Protein AF-A0A2N0NP55-F1 (afdb_monomer_lite)

Organism: NCBI:txid588596

Secondary structure (DSSP, 8-state):
-------------------HHHHHHHHHH-TTS-S-HHHHHHHHHHHHHH-SSS-HHHHHHHHHHHS-EE-TTT-SEES-SS--HHHHHHHHHHHTTT---S-HHHHHHHHHHHHH--SGGG------GGGEEEEEEEEE-SS-EEEEEEESS--EEEEETTTTEEEE-

Sequence (169 aa):
MLLSSPFTYGIFGVFTLENEELKGATALTDTNIYNDIHKQFEFRKQIVLADKILTNDEKTYAIRLLTKNICENCKKECLATLYCEYCVRNYLKKDFSNWTSGNDVIDNLIQKCQLETTRPNVIVEWIPHSNLENINYLTKGGFSEIYIARWIDGTYNEWDSEKKTINKI

Structure (mmCIF, N/CA/C/O backbone):
data_AF-A0A2N0NP55-F1
#
_entry.id   AF-A0A2N0NP55-F1
#
loop_
_atom_site.group_PDB
_atom_site.id
_atom_site.type_symbol
_atom_site.label_atom_id
_atom_site.label_alt_id
_atom_site.label_comp_id
_atom_site.label_asym_id
_atom_site.label_entity_id
_atom_site.label_seq_id
_atom_site.pdbx_PDB_ins_code
_atom_site.Cartn_x
_atom_site.Cartn_y
_atom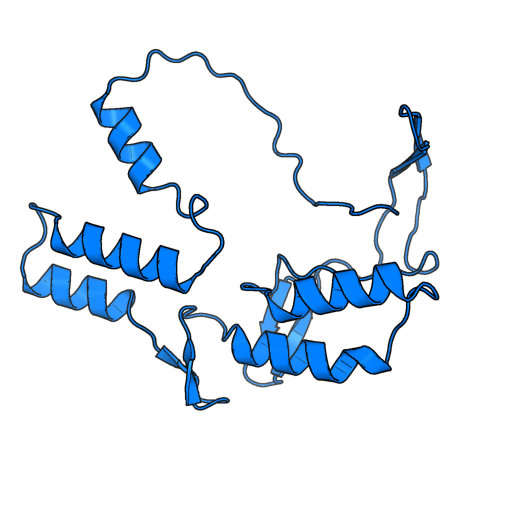_site.Cartn_z
_atom_site.occupancy
_atom_site.B_iso_or_equiv
_atom_site.auth_seq_id
_atom_site.auth_comp_id
_atom_site.auth_asym_id
_atom_site.auth_atom_id
_atom_site.pdbx_PDB_model_num
ATOM 1 N N . MET A 1 1 ? -16.443 -3.751 7.729 1.00 26.86 1 MET A N 1
ATOM 2 C CA . MET A 1 1 ? -15.058 -3.790 7.220 1.00 26.86 1 MET A CA 1
ATOM 3 C C . MET A 1 1 ? -15.004 -2.873 6.011 1.00 26.86 1 MET A C 1
ATOM 5 O O . MET A 1 1 ? -15.379 -3.278 4.920 1.00 26.86 1 MET A O 1
ATOM 9 N N . LEU A 1 2 ? -14.714 -1.593 6.244 1.00 28.44 2 LEU A N 1
ATOM 10 C CA . LEU A 1 2 ? -14.678 -0.585 5.189 1.00 28.44 2 LEU A CA 1
ATOM 11 C C . LEU A 1 2 ? -13.300 -0.646 4.527 1.00 28.44 2 LEU A C 1
ATOM 13 O O . LEU A 1 2 ? -12.317 -0.204 5.107 1.00 28.44 2 LEU A O 1
ATOM 17 N N . LEU A 1 3 ? -13.233 -1.215 3.325 1.00 25.52 3 LEU A N 1
ATOM 18 C CA . LEU A 1 3 ? -12.184 -0.875 2.370 1.00 25.52 3 LEU A CA 1
ATOM 19 C C . LEU A 1 3 ? -12.644 0.418 1.691 1.00 25.52 3 LEU A C 1
ATOM 21 O O . LEU A 1 3 ? -13.357 0.378 0.690 1.00 25.52 3 LEU A O 1
ATOM 25 N N . SER A 1 4 ? -12.317 1.573 2.271 1.00 28.44 4 SER A N 1
ATOM 26 C CA . SER A 1 4 ? -12.491 2.850 1.581 1.00 28.44 4 SER A CA 1
ATOM 27 C C . SER A 1 4 ? -11.416 2.957 0.503 1.00 28.44 4 SER A C 1
ATOM 29 O O . SER A 1 4 ? -10.300 3.413 0.737 1.00 28.44 4 SER A O 1
ATOM 31 N N . SER A 1 5 ? -11.760 2.469 -0.683 1.00 29.91 5 SER A N 1
ATOM 32 C CA . SER A 1 5 ? -11.097 2.817 -1.933 1.00 29.91 5 SER A CA 1
ATOM 33 C C . SER A 1 5 ? -11.255 4.323 -2.187 1.00 29.91 5 SER A C 1
ATOM 35 O O . SER A 1 5 ? -12.386 4.812 -2.134 1.00 29.91 5 SER A O 1
ATOM 37 N N . PRO A 1 6 ? -10.192 5.079 -2.510 1.00 36.59 6 PRO A N 1
ATOM 38 C CA . PRO A 1 6 ? -10.339 6.407 -3.078 1.00 36.59 6 PRO A CA 1
ATOM 39 C C . PRO A 1 6 ? -10.491 6.267 -4.596 1.00 36.59 6 PRO A C 1
ATOM 41 O O . PRO A 1 6 ? -9.586 6.585 -5.358 1.00 36.59 6 PRO A O 1
ATOM 44 N N . PHE A 1 7 ? -11.639 5.768 -5.050 1.00 31.12 7 PHE A N 1
ATOM 45 C CA . PHE A 1 7 ? -12.039 5.892 -6.450 1.00 31.12 7 PHE A CA 1
ATOM 46 C C . PHE A 1 7 ? -13.511 6.282 -6.532 1.00 31.12 7 PHE A C 1
ATOM 48 O O . PHE A 1 7 ? -14.404 5.453 -6.668 1.00 31.12 7 PHE A O 1
ATOM 55 N N . THR A 1 8 ? -13.754 7.587 -6.511 1.00 29.97 8 THR A N 1
ATOM 56 C CA . THR A 1 8 ? -14.892 8.179 -7.214 1.00 29.97 8 THR A CA 1
ATOM 57 C C . THR A 1 8 ? -14.341 9.164 -8.231 1.00 29.97 8 THR A C 1
ATOM 59 O O . THR A 1 8 ? -14.321 10.368 -8.000 1.00 29.97 8 THR A O 1
ATOM 62 N N . TYR A 1 9 ? -13.892 8.641 -9.371 1.00 32.47 9 TYR A N 1
ATOM 63 C CA . TYR A 1 9 ? -14.111 9.355 -10.621 1.00 32.47 9 TYR A CA 1
ATOM 64 C C . TYR A 1 9 ? -15.471 8.892 -11.128 1.00 32.47 9 TYR A C 1
ATOM 66 O O . TYR A 1 9 ? -15.681 7.708 -11.388 1.00 32.47 9 TYR A O 1
ATOM 74 N N . GLY A 1 10 ? -16.423 9.824 -11.151 1.00 26.91 10 GLY A N 1
ATOM 75 C CA . GLY A 1 10 ? -17.747 9.594 -11.700 1.00 26.91 10 GLY A CA 1
ATOM 76 C C . GLY A 1 10 ? -17.644 9.083 -13.133 1.00 26.91 10 GLY A C 1
ATOM 77 O O . GLY A 1 10 ? -16.870 9.598 -13.938 1.00 26.91 10 GLY A O 1
ATOM 78 N N . ILE A 1 11 ? -18.446 8.069 -13.440 1.00 28.27 11 ILE A N 1
ATOM 79 C CA . ILE A 1 11 ? -18.709 7.641 -14.808 1.00 28.27 11 ILE A CA 1
ATOM 80 C C . ILE A 1 11 ? -19.437 8.802 -15.497 1.00 28.27 11 ILE A C 1
ATOM 82 O O . ILE A 1 11 ? -20.646 8.967 -15.349 1.00 28.27 11 ILE A O 1
ATOM 86 N N . PHE A 1 12 ? -18.697 9.631 -16.233 1.00 24.62 12 PHE A N 1
ATOM 87 C CA . PHE A 1 12 ? -19.272 10.451 -17.292 1.00 24.62 12 PHE A CA 1
ATOM 88 C C . PHE A 1 12 ? -19.464 9.536 -18.499 1.00 24.62 12 PHE A C 1
ATOM 90 O O . PHE A 1 12 ? -18.527 9.242 -19.237 1.00 24.62 12 PHE A O 1
ATOM 97 N N . GLY A 1 13 ? -20.690 9.044 -18.674 1.00 26.19 13 GLY A N 1
ATOM 98 C CA . GLY A 1 13 ? -21.108 8.423 -19.922 1.00 26.19 13 GLY A CA 1
ATOM 99 C C . GLY A 1 13 ? -21.154 9.485 -21.014 1.00 26.19 13 GLY A C 1
ATOM 100 O O . GLY A 1 13 ? -22.156 10.179 -21.159 1.00 26.19 13 GLY A O 1
ATOM 101 N N . VAL A 1 14 ? -20.067 9.619 -21.771 1.00 27.36 14 VAL A N 1
ATOM 102 C CA . VAL A 1 14 ? -20.067 10.318 -23.055 1.00 27.36 14 VAL A CA 1
ATOM 103 C C . VAL A 1 14 ? -20.252 9.248 -24.123 1.00 27.36 14 VAL A C 1
ATOM 105 O O . VAL A 1 14 ? -19.326 8.516 -24.456 1.00 27.36 14 VAL A O 1
ATOM 108 N N . PHE A 1 15 ? -21.475 9.115 -24.638 1.00 33.00 15 PHE A N 1
ATOM 109 C CA . PHE A 1 15 ? -21.702 8.364 -25.868 1.00 33.00 15 PHE A CA 1
ATOM 110 C C . PHE A 1 15 ? -21.157 9.195 -27.030 1.00 33.00 15 PHE A C 1
ATOM 112 O O . PHE A 1 15 ? -21.858 10.030 -27.597 1.00 33.00 15 PHE A O 1
ATOM 119 N N . THR A 1 16 ? -19.894 8.978 -27.375 1.00 32.44 16 THR A N 1
ATOM 120 C CA . THR A 1 16 ? -19.328 9.404 -28.655 1.00 32.44 16 THR A CA 1
ATOM 121 C C . THR A 1 16 ? -19.110 8.174 -29.519 1.00 32.44 16 THR A C 1
ATOM 123 O O . THR A 1 16 ? -18.596 7.160 -29.059 1.00 32.44 16 THR A O 1
ATOM 126 N N . LEU A 1 17 ? -19.559 8.244 -30.771 1.00 37.72 17 LEU A N 1
ATOM 127 C CA . LEU A 1 17 ? -19.299 7.231 -31.790 1.00 37.72 17 LEU A CA 1
ATOM 128 C C . LEU A 1 17 ? -17.780 7.140 -32.004 1.00 37.72 17 LEU A C 1
ATOM 130 O O . LEU A 1 17 ? -17.201 7.950 -32.722 1.00 37.72 17 LEU A O 1
ATOM 134 N N . GLU A 1 18 ? -17.122 6.199 -31.332 1.00 38.28 18 GLU A N 1
ATOM 135 C CA . GLU A 1 18 ? -15.676 6.008 -31.444 1.00 38.28 18 GLU A CA 1
ATOM 136 C C . GLU A 1 18 ? -15.329 5.166 -32.677 1.00 38.28 18 GLU A C 1
ATOM 138 O O . GLU A 1 18 ? -15.746 4.010 -32.799 1.00 38.28 18 GLU A O 1
ATOM 143 N N . ASN A 1 19 ? -14.539 5.763 -33.574 1.00 45.34 19 ASN A N 1
ATOM 144 C CA . ASN A 1 19 ? -13.877 5.101 -34.698 1.00 45.34 19 ASN A CA 1
ATOM 145 C C . ASN A 1 19 ? -12.933 3.984 -34.186 1.00 45.34 19 ASN A C 1
ATOM 147 O O . ASN A 1 19 ? -12.319 4.133 -33.128 1.00 45.34 19 ASN A O 1
ATOM 151 N N . GLU A 1 20 ? -12.791 2.874 -34.919 1.00 49.28 20 GLU A N 1
ATOM 152 C CA . GLU A 1 20 ? -11.983 1.709 -34.501 1.00 49.28 20 GLU A CA 1
ATOM 153 C C . GLU A 1 20 ? -10.504 2.057 -34.254 1.00 49.28 20 GLU A C 1
ATOM 155 O O . GLU A 1 20 ? -9.871 1.498 -33.358 1.00 49.28 20 GLU A O 1
ATOM 160 N N . GLU A 1 21 ? -9.973 3.049 -34.970 1.00 47.28 21 GLU A N 1
ATOM 161 C CA . GLU A 1 21 ? -8.616 3.577 -34.770 1.00 47.28 21 GLU A CA 1
ATOM 162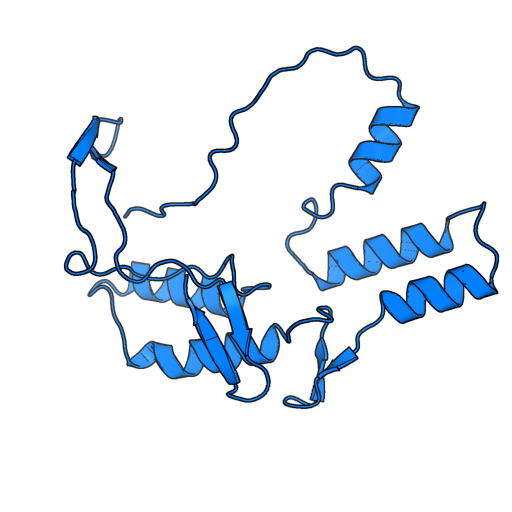 C C . GLU A 1 21 ? -8.446 4.250 -33.392 1.00 47.28 21 GLU A C 1
ATOM 164 O O . GLU A 1 21 ? -7.395 4.126 -32.759 1.00 47.28 21 GLU A O 1
ATOM 169 N N . LEU A 1 22 ? -9.499 4.900 -32.878 1.00 44.25 22 LEU A N 1
ATOM 170 C CA . LEU A 1 22 ? -9.502 5.545 -31.560 1.00 44.25 22 LEU A CA 1
ATOM 171 C C . LEU A 1 22 ? -9.620 4.514 -30.424 1.00 44.25 22 LEU A C 1
ATOM 173 O O . LEU A 1 22 ? -9.008 4.687 -29.369 1.00 44.25 22 LEU A O 1
ATOM 177 N N . LYS A 1 23 ? -10.344 3.408 -30.657 1.00 50.66 23 LYS A N 1
ATOM 178 C CA . LYS A 1 23 ? -10.417 2.259 -29.731 1.00 50.66 23 LYS A CA 1
ATOM 179 C C . LYS A 1 23 ? -9.068 1.556 -29.578 1.00 50.66 23 LYS A C 1
ATOM 181 O O . LYS A 1 23 ? -8.698 1.157 -28.477 1.00 50.66 23 LYS A O 1
ATOM 186 N N . GLY A 1 24 ? -8.304 1.445 -30.667 1.00 52.59 24 GLY A N 1
ATOM 187 C CA . GLY A 1 24 ? -6.929 0.943 -30.625 1.00 52.59 24 GLY A CA 1
ATOM 188 C C . GLY A 1 24 ? -6.013 1.853 -29.804 1.00 52.59 24 GLY A C 1
ATOM 189 O O . GLY A 1 24 ? -5.327 1.380 -28.903 1.00 52.59 24 GLY A O 1
ATOM 190 N N . ALA A 1 25 ? -6.048 3.166 -30.053 1.00 50.00 25 ALA A N 1
ATOM 191 C CA . ALA A 1 25 ? -5.233 4.149 -29.332 1.00 50.00 25 ALA A CA 1
ATOM 192 C C . ALA A 1 25 ? -5.557 4.242 -27.825 1.00 50.00 25 ALA A C 1
ATOM 194 O O . ALA A 1 25 ? -4.648 4.419 -27.018 1.00 50.00 25 ALA A O 1
ATOM 195 N N . THR A 1 26 ? -6.825 4.086 -27.434 1.00 46.47 26 THR A N 1
ATOM 196 C CA . THR A 1 26 ? -7.263 4.092 -26.023 1.00 46.47 26 THR A CA 1
ATOM 197 C C . THR A 1 26 ? -6.932 2.787 -25.292 1.00 46.47 26 THR A C 1
ATOM 199 O O . THR A 1 26 ? -6.498 2.831 -24.144 1.00 46.47 26 THR A O 1
ATOM 202 N N . ALA A 1 27 ? -7.006 1.630 -25.959 1.00 50.34 27 ALA A N 1
ATOM 203 C CA . ALA A 1 27 ? -6.501 0.367 -25.407 1.00 50.34 27 ALA A CA 1
ATOM 204 C C . ALA A 1 27 ? -4.960 0.341 -25.279 1.00 50.34 27 ALA A C 1
ATOM 206 O O . ALA A 1 27 ? -4.418 -0.328 -24.400 1.00 50.34 27 ALA A O 1
ATOM 207 N N . LEU A 1 28 ? -4.245 1.086 -26.135 1.00 51.50 28 LEU A N 1
ATOM 208 C CA . LEU A 1 28 ? -2.783 1.242 -26.106 1.00 51.50 28 LEU A CA 1
ATOM 209 C C . LEU A 1 28 ? -2.284 2.136 -24.957 1.00 51.50 28 LEU A C 1
ATOM 211 O O . LEU A 1 28 ? -1.137 1.995 -24.531 1.00 51.50 28 LEU A O 1
ATOM 215 N N . THR A 1 29 ? -3.119 3.042 -24.443 1.00 50.34 29 THR A N 1
ATOM 216 C CA . THR A 1 29 ? -2.775 3.943 -23.329 1.00 50.34 29 THR A CA 1
ATOM 217 C C . THR A 1 29 ? -3.287 3.461 -21.974 1.00 50.34 29 THR A C 1
ATOM 219 O O . THR A 1 29 ? -2.834 3.970 -20.943 1.00 50.34 29 THR A O 1
ATOM 222 N N . ASP A 1 30 ? -4.162 2.451 -21.938 1.00 52.75 30 ASP A N 1
ATOM 223 C CA . ASP A 1 30 ? -4.714 1.936 -20.688 1.00 52.75 30 ASP A CA 1
ATOM 224 C C . ASP A 1 30 ? -3.738 0.987 -19.977 1.00 52.75 30 ASP A C 1
ATOM 226 O O . ASP A 1 30 ? -3.816 -0.243 -19.989 1.00 52.75 30 ASP A O 1
ATOM 230 N N . THR A 1 31 ? -2.749 1.595 -19.331 1.00 54.28 31 THR A N 1
ATOM 231 C CA . THR A 1 31 ? -1.723 0.875 -18.572 1.00 54.28 31 THR A CA 1
ATOM 232 C C . THR A 1 31 ? -2.259 0.189 -17.311 1.00 54.28 31 THR A C 1
ATOM 234 O O . THR A 1 31 ? -1.497 -0.509 -16.646 1.00 54.28 31 THR A O 1
ATOM 237 N N . ASN A 1 32 ? -3.553 0.337 -17.002 1.00 53.66 32 ASN A N 1
ATOM 238 C CA . ASN A 1 32 ? -4.217 -0.295 -15.864 1.00 53.66 32 ASN A CA 1
ATOM 239 C C . ASN A 1 32 ? -4.788 -1.689 -16.181 1.00 53.66 32 ASN A C 1
ATOM 241 O O . ASN A 1 32 ? -5.266 -2.355 -15.268 1.00 53.66 32 ASN A O 1
ATOM 245 N N . ILE A 1 33 ? -4.708 -2.166 -17.432 1.00 58.50 33 ILE A N 1
ATOM 246 C CA . ILE A 1 33 ? -5.199 -3.508 -17.812 1.00 58.50 33 ILE A CA 1
ATOM 247 C C . ILE A 1 33 ? -4.442 -4.628 -17.071 1.00 58.50 33 ILE A C 1
ATOM 249 O O . ILE A 1 33 ? -4.999 -5.693 -16.799 1.00 58.50 33 ILE A O 1
ATOM 253 N N . TYR A 1 34 ? -3.176 -4.402 -16.704 1.00 59.66 34 TYR A N 1
ATOM 254 C CA . TYR A 1 34 ? -2.365 -5.379 -15.977 1.00 59.66 34 TYR A CA 1
ATOM 255 C C . TYR A 1 34 ? -2.074 -4.901 -14.554 1.00 59.66 34 TYR A C 1
ATOM 257 O O . TYR A 1 34 ? -1.427 -3.880 -14.373 1.00 59.66 34 TYR A O 1
ATOM 265 N N . ASN A 1 35 ? -2.448 -5.679 -13.536 1.00 60.81 35 ASN A N 1
ATOM 266 C CA . ASN A 1 35 ? -2.122 -5.374 -12.129 1.00 60.81 35 ASN A CA 1
ATOM 267 C C . ASN A 1 35 ? -0.646 -5.635 -11.770 1.00 60.81 35 ASN A C 1
ATOM 269 O O . ASN A 1 35 ? -0.176 -5.249 -10.704 1.00 60.81 35 ASN A O 1
ATOM 273 N N . ASP A 1 36 ? 0.087 -6.315 -12.652 1.00 69.56 36 ASP A N 1
ATOM 274 C CA . ASP A 1 36 ? 1.492 -6.660 -12.472 1.00 69.56 36 ASP A CA 1
ATOM 275 C C . ASP A 1 36 ? 2.360 -5.675 -13.259 1.00 69.56 36 ASP A C 1
ATOM 277 O O . ASP A 1 36 ? 2.296 -5.608 -14.489 1.00 69.56 36 ASP A O 1
ATOM 281 N N . ILE A 1 37 ? 3.181 -4.912 -12.540 1.00 69.31 37 ILE A N 1
ATOM 282 C CA . ILE A 1 37 ? 4.051 -3.890 -13.120 1.00 69.31 37 ILE A CA 1
ATOM 283 C C . ILE A 1 37 ? 5.063 -4.484 -14.121 1.00 69.31 37 ILE A C 1
ATOM 285 O O . ILE A 1 37 ? 5.350 -3.845 -15.132 1.00 69.31 37 ILE A O 1
ATOM 289 N N . HIS A 1 38 ? 5.529 -5.728 -13.925 1.00 71.12 38 HIS A N 1
ATOM 290 C CA . HIS A 1 38 ? 6.396 -6.425 -14.887 1.00 71.12 38 HIS A CA 1
ATOM 291 C C . HIS A 1 38 ? 5.633 -6.747 -16.167 1.00 71.12 38 HIS A C 1
ATOM 293 O O . HIS A 1 38 ? 6.164 -6.548 -17.257 1.00 71.12 38 HIS A O 1
ATOM 299 N N . LYS A 1 39 ? 4.365 -7.163 -16.060 1.00 74.69 39 LYS A N 1
ATOM 300 C CA . LYS A 1 39 ? 3.506 -7.374 -17.239 1.00 74.69 39 LYS A CA 1
ATOM 301 C C . LYS A 1 39 ? 3.201 -6.065 -17.966 1.00 74.69 39 LYS A C 1
ATOM 303 O O . LYS A 1 39 ? 3.265 -6.040 -19.193 1.00 74.69 39 LYS A O 1
ATOM 308 N N . GLN A 1 40 ? 2.935 -4.974 -17.238 1.00 70.81 40 GLN A N 1
ATOM 309 C CA . GLN A 1 40 ? 2.773 -3.641 -17.838 1.00 70.81 40 GLN A CA 1
ATOM 310 C C . GLN A 1 40 ? 4.032 -3.229 -18.611 1.00 70.81 40 GLN A C 1
ATOM 312 O O . GLN A 1 40 ? 3.937 -2.707 -19.720 1.00 70.81 40 GLN A O 1
ATOM 317 N N . PHE A 1 41 ? 5.211 -3.465 -18.033 1.00 74.62 41 PHE A N 1
ATOM 318 C CA . PHE A 1 41 ? 6.484 -3.141 -18.663 1.00 74.62 41 PHE A CA 1
ATOM 319 C C . PHE A 1 41 ? 6.723 -3.956 -19.938 1.00 74.62 41 PHE A C 1
ATOM 321 O O . PHE A 1 41 ? 7.009 -3.368 -20.981 1.00 74.62 41 PHE A O 1
ATOM 328 N N . GLU A 1 42 ? 6.563 -5.282 -19.885 1.00 78.44 42 GLU A N 1
ATOM 329 C CA . GLU A 1 42 ? 6.733 -6.132 -21.068 1.00 78.44 42 GLU A CA 1
ATOM 330 C C . GLU A 1 42 ? 5.766 -5.723 -22.181 1.00 78.44 42 GLU A C 1
ATOM 332 O O . GLU A 1 42 ? 6.171 -5.594 -23.335 1.00 78.44 42 GLU A O 1
ATOM 337 N N . PHE A 1 43 ? 4.518 -5.403 -21.835 1.00 79.62 43 PHE A N 1
ATOM 338 C CA . PHE A 1 43 ? 3.542 -4.899 -22.795 1.00 79.62 43 PHE A CA 1
ATOM 339 C C . PHE A 1 43 ? 3.990 -3.583 -23.455 1.00 79.62 43 PHE A C 1
ATOM 341 O O . PHE A 1 43 ? 4.009 -3.483 -24.682 1.00 79.62 43 PHE A O 1
ATOM 348 N N . ARG A 1 44 ? 4.445 -2.595 -22.669 1.00 77.81 44 ARG A N 1
ATOM 349 C CA . ARG A 1 44 ? 4.974 -1.319 -23.196 1.00 77.81 44 ARG A CA 1
ATOM 350 C C . ARG A 1 44 ? 6.195 -1.523 -24.092 1.00 77.81 44 ARG A C 1
ATOM 352 O O . ARG A 1 44 ? 6.319 -0.865 -25.121 1.00 77.81 44 ARG A O 1
ATOM 359 N N . LYS A 1 45 ? 7.084 -2.450 -23.731 1.00 82.31 45 LYS A N 1
ATOM 360 C CA . LYS A 1 45 ? 8.262 -2.792 -24.534 1.00 82.31 45 LYS A CA 1
ATOM 361 C C . LYS A 1 45 ? 7.865 -3.377 -25.892 1.00 82.31 45 LYS A C 1
ATOM 363 O O . LYS A 1 45 ? 8.434 -2.974 -26.904 1.00 82.31 45 LYS A O 1
ATOM 368 N N . GLN A 1 46 ? 6.882 -4.280 -25.928 1.00 84.50 46 GLN A N 1
ATOM 369 C CA . GLN A 1 46 ? 6.369 -4.835 -27.187 1.00 84.50 46 GLN A CA 1
ATOM 370 C C . GLN A 1 46 ? 5.753 -3.754 -28.081 1.00 84.50 46 GLN A C 1
ATOM 372 O O . GLN A 1 46 ? 5.985 -3.766 -29.288 1.00 84.50 46 GLN A O 1
ATOM 377 N N . ILE A 1 47 ? 5.044 -2.781 -27.498 1.00 84.25 47 ILE A N 1
ATOM 378 C CA . ILE A 1 47 ? 4.490 -1.642 -28.245 1.00 84.25 47 ILE A CA 1
ATOM 379 C C . ILE A 1 47 ? 5.604 -0.828 -28.911 1.00 84.25 47 ILE A C 1
ATOM 381 O O . ILE A 1 47 ? 5.555 -0.612 -30.119 1.00 84.25 47 ILE A O 1
ATOM 385 N N . VAL A 1 48 ? 6.633 -0.424 -28.157 1.00 85.75 48 VAL A N 1
ATOM 386 C CA . VAL A 1 48 ? 7.753 0.365 -28.708 1.00 85.75 48 VAL A CA 1
ATOM 387 C C . VAL A 1 48 ? 8.467 -0.385 -29.834 1.00 85.75 48 VAL A C 1
ATOM 389 O O . VAL A 1 48 ? 8.839 0.211 -30.843 1.00 85.75 48 VAL A O 1
ATOM 392 N N . LEU A 1 49 ? 8.636 -1.702 -29.698 1.00 86.69 49 LEU A N 1
ATOM 393 C CA . LEU A 1 49 ? 9.256 -2.526 -30.736 1.00 86.69 49 LEU A CA 1
ATOM 394 C C . LEU A 1 49 ? 8.401 -2.610 -32.009 1.00 86.69 49 LEU A C 1
ATOM 396 O O . LEU A 1 49 ? 8.954 -2.558 -33.112 1.00 86.69 49 LEU A O 1
ATOM 400 N N . ALA A 1 50 ? 7.079 -2.716 -31.859 1.00 87.56 50 ALA A N 1
ATOM 401 C CA . ALA A 1 50 ? 6.130 -2.849 -32.961 1.00 87.56 50 ALA A CA 1
ATOM 402 C C . ALA A 1 50 ? 5.813 -1.525 -33.681 1.00 87.56 50 ALA A C 1
ATOM 404 O O . ALA A 1 50 ? 5.270 -1.557 -34.789 1.00 87.56 50 ALA A O 1
ATOM 405 N N . ASP A 1 51 ? 6.158 -0.379 -33.087 1.00 86.62 51 ASP A N 1
ATOM 406 C CA . ASP A 1 51 ? 5.932 0.936 -33.684 1.00 86.62 51 ASP A CA 1
ATOM 407 C C . ASP A 1 51 ? 6.670 1.079 -35.029 1.00 86.62 51 ASP A C 1
ATOM 409 O O . ASP A 1 51 ? 7.841 0.723 -35.158 1.00 86.62 51 ASP A O 1
ATOM 413 N N . LYS A 1 52 ? 5.985 1.557 -36.071 1.00 89.56 52 LYS A N 1
ATOM 414 C CA . LYS A 1 52 ? 6.554 1.672 -37.428 1.00 89.56 52 LYS A CA 1
ATOM 415 C C . LYS A 1 52 ? 7.166 3.044 -37.717 1.00 89.56 52 LYS A C 1
ATOM 417 O O . LYS A 1 52 ? 7.825 3.191 -38.741 1.00 89.56 52 LYS A O 1
ATOM 422 N N . ILE A 1 53 ? 6.906 4.029 -36.860 1.00 91.44 53 ILE A N 1
ATOM 423 C CA . ILE A 1 53 ? 7.326 5.424 -37.011 1.00 91.44 53 ILE A CA 1
ATOM 424 C C . ILE A 1 53 ? 8.716 5.610 -36.401 1.00 91.44 53 ILE A C 1
ATOM 426 O O . ILE A 1 53 ? 9.563 6.261 -37.006 1.00 91.44 53 ILE A O 1
ATOM 430 N N . LEU A 1 54 ? 8.963 5.012 -35.233 1.00 86.12 54 LEU A N 1
ATOM 431 C CA . LEU A 1 54 ? 10.236 5.125 -34.529 1.00 86.12 54 LEU A CA 1
ATOM 432 C C . LEU A 1 54 ? 11.375 4.433 -35.286 1.00 86.12 54 LEU A C 1
ATOM 434 O O . LEU A 1 54 ? 11.277 3.269 -35.693 1.00 86.12 54 LEU A O 1
ATOM 438 N N . THR A 1 55 ? 12.506 5.124 -35.384 1.00 92.94 55 THR A N 1
ATOM 439 C CA . THR A 1 55 ? 13.777 4.546 -35.831 1.00 92.94 55 THR A CA 1
ATOM 440 C C . THR A 1 55 ? 14.319 3.538 -34.813 1.00 92.94 55 THR A C 1
ATOM 442 O O . THR A 1 55 ? 13.933 3.520 -33.643 1.00 92.94 55 THR A O 1
ATOM 445 N N . ASN A 1 56 ? 15.262 2.689 -35.231 1.00 89.75 56 ASN A N 1
ATOM 446 C CA . ASN A 1 56 ? 15.881 1.713 -34.325 1.00 89.75 56 ASN A CA 1
ATOM 447 C C . ASN A 1 56 ? 16.604 2.375 -33.138 1.00 89.75 56 ASN A C 1
ATOM 449 O O . ASN A 1 56 ? 16.572 1.838 -32.027 1.00 89.75 56 ASN A O 1
ATOM 453 N N . ASP A 1 57 ? 17.205 3.547 -33.346 1.00 88.62 57 ASP A N 1
ATOM 454 C CA . ASP A 1 57 ? 17.894 4.290 -32.288 1.00 88.62 57 ASP A CA 1
ATOM 455 C C . ASP A 1 57 ? 16.894 4.878 -31.282 1.00 88.62 57 ASP A C 1
ATOM 457 O O . ASP A 1 57 ? 17.078 4.743 -30.071 1.00 88.62 57 ASP A O 1
ATOM 461 N N . GLU A 1 58 ? 15.777 5.434 -31.761 1.00 89.25 58 GLU A N 1
ATOM 462 C CA . GLU A 1 58 ? 14.696 5.943 -30.908 1.00 89.25 58 GLU A CA 1
ATOM 463 C C . GLU A 1 58 ? 14.006 4.825 -30.128 1.00 89.25 58 GLU A C 1
ATOM 465 O O . GLU A 1 58 ? 13.746 4.983 -28.937 1.00 89.25 58 GLU A O 1
ATOM 470 N N . LYS A 1 59 ? 13.773 3.662 -30.750 1.00 88.56 59 LYS A N 1
ATOM 471 C CA . LYS A 1 59 ? 13.267 2.472 -30.049 1.00 88.56 59 LYS A CA 1
ATOM 472 C C . LYS A 1 59 ? 14.224 2.027 -28.957 1.00 88.56 59 LYS A C 1
ATOM 474 O O . LYS A 1 59 ? 13.791 1.733 -27.847 1.00 88.56 59 LYS A O 1
ATOM 479 N N . THR A 1 60 ? 15.523 2.002 -29.245 1.00 84.94 60 THR A N 1
ATOM 480 C CA . THR A 1 60 ? 16.551 1.635 -28.264 1.00 84.94 60 THR A CA 1
ATOM 481 C C . THR A 1 60 ? 16.566 2.619 -27.097 1.00 84.94 60 THR A C 1
ATOM 483 O O . THR A 1 60 ? 16.600 2.203 -25.940 1.00 84.94 60 THR A O 1
ATOM 486 N N . TYR A 1 61 ? 16.473 3.919 -27.378 1.00 81.62 61 TYR A N 1
ATOM 487 C CA . TYR A 1 61 ? 16.404 4.963 -26.361 1.00 81.62 61 TYR A CA 1
ATOM 488 C C . TYR A 1 61 ? 15.117 4.889 -25.525 1.00 81.62 61 TYR A C 1
ATOM 490 O O . TYR A 1 61 ? 15.176 4.924 -24.297 1.00 81.62 61 TYR A O 1
ATOM 498 N N . ALA A 1 62 ? 13.961 4.705 -26.164 1.00 81.50 62 ALA A N 1
ATOM 499 C CA . ALA A 1 62 ? 12.673 4.556 -25.495 1.00 81.50 62 ALA A CA 1
ATOM 500 C C . ALA A 1 62 ? 12.624 3.289 -24.631 1.00 81.50 62 ALA A C 1
ATOM 502 O O . ALA A 1 62 ? 12.195 3.343 -23.482 1.00 81.50 62 ALA A O 1
ATOM 503 N N . ILE A 1 63 ? 13.133 2.158 -25.128 1.00 79.19 63 ILE A N 1
ATOM 504 C CA . ILE A 1 63 ? 13.269 0.936 -24.328 1.00 79.19 63 ILE A CA 1
ATOM 505 C C . ILE A 1 63 ? 14.223 1.177 -23.166 1.00 79.19 63 ILE A C 1
ATOM 507 O O . ILE A 1 63 ? 13.902 0.744 -22.071 1.00 79.19 63 ILE A O 1
ATOM 511 N N . ARG A 1 64 ? 15.335 1.897 -23.363 1.00 74.19 64 ARG A N 1
ATOM 512 C CA . ARG A 1 64 ? 16.267 2.249 -22.284 1.00 74.19 64 ARG A CA 1
ATOM 513 C C . ARG A 1 64 ? 15.596 3.080 -21.185 1.00 74.19 64 ARG A C 1
ATOM 515 O O . ARG A 1 64 ? 15.838 2.832 -20.009 1.00 74.19 64 ARG A O 1
ATOM 522 N N . LEU A 1 65 ? 14.747 4.034 -21.568 1.00 69.50 65 LEU A N 1
ATOM 523 C CA . LEU A 1 65 ? 13.924 4.827 -20.649 1.00 69.50 65 LEU A CA 1
ATOM 524 C C . LEU A 1 65 ? 12.862 3.985 -19.930 1.00 69.50 65 LEU A C 1
ATOM 526 O O . LEU A 1 65 ? 12.523 4.272 -18.785 1.00 69.50 65 LEU A O 1
ATOM 530 N N . LEU A 1 66 ? 12.337 2.954 -20.593 1.00 69.12 66 LEU A N 1
ATOM 531 C CA . LEU A 1 66 ? 11.394 2.012 -19.999 1.00 69.12 66 LEU A CA 1
ATOM 532 C C . LEU A 1 66 ? 12.102 0.984 -19.100 1.00 69.12 66 LEU A C 1
ATOM 534 O O . LEU A 1 66 ? 11.503 0.503 -18.139 1.00 69.12 66 LEU A O 1
ATOM 538 N N . THR A 1 67 ? 13.335 0.581 -19.420 1.00 64.62 67 THR A N 1
ATOM 539 C CA . THR A 1 67 ? 14.031 -0.513 -18.738 1.00 64.62 67 THR A CA 1
ATOM 540 C C . THR A 1 67 ? 14.476 -0.110 -17.345 1.00 64.62 67 THR A C 1
ATOM 542 O O . THR A 1 67 ? 15.352 0.731 -17.180 1.00 64.62 67 THR A O 1
ATOM 545 N N . LYS A 1 68 ? 13.909 -0.828 -16.371 1.00 63.75 68 LYS A N 1
ATOM 546 C CA . LYS A 1 68 ? 14.582 -1.416 -15.205 1.00 63.75 68 LYS A CA 1
ATOM 547 C C . LYS A 1 68 ? 15.850 -0.684 -14.767 1.00 63.75 68 LYS A C 1
ATOM 549 O O . LYS A 1 68 ? 16.955 -1.019 -15.193 1.00 63.75 68 LYS A O 1
ATOM 554 N N . ASN A 1 69 ? 15.690 0.242 -13.831 1.00 69.31 69 ASN A N 1
ATOM 555 C CA . ASN A 1 69 ? 16.825 0.748 -13.078 1.00 69.31 69 ASN A CA 1
ATOM 556 C C . ASN A 1 69 ? 17.194 -0.269 -11.996 1.00 69.31 69 ASN A C 1
ATOM 558 O O . ASN A 1 69 ? 16.327 -0.852 -11.341 1.00 69.31 69 ASN A O 1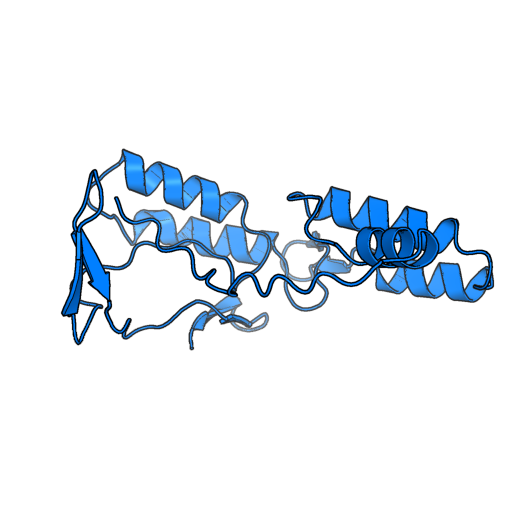
ATOM 562 N N . ILE A 1 70 ? 18.490 -0.492 -11.790 1.00 78.44 70 ILE A N 1
ATOM 563 C CA . ILE A 1 70 ? 18.946 -1.200 -10.596 1.00 78.44 70 ILE A CA 1
ATOM 564 C C . ILE A 1 70 ? 18.801 -0.217 -9.444 1.00 78.44 70 ILE A C 1
ATOM 566 O O . ILE A 1 70 ? 19.489 0.799 -9.394 1.00 78.44 70 ILE A O 1
ATOM 570 N N . CYS A 1 71 ? 17.907 -0.520 -8.509 1.00 82.31 71 CYS A N 1
ATOM 571 C CA . CYS A 1 71 ? 17.743 0.302 -7.325 1.00 82.31 71 CYS A CA 1
ATOM 572 C C . CYS A 1 71 ? 19.064 0.348 -6.550 1.00 82.31 71 CYS A C 1
ATOM 574 O O . CYS A 1 71 ? 19.568 -0.684 -6.101 1.00 82.31 71 CYS A O 1
ATOM 576 N N . GLU A 1 72 ? 19.599 1.543 -6.315 1.00 82.50 72 GLU A N 1
ATOM 577 C CA . GLU A 1 72 ? 20.867 1.697 -5.603 1.00 82.50 72 GLU A CA 1
ATOM 578 C C . GLU A 1 72 ? 20.811 1.158 -4.168 1.00 82.50 72 GLU A C 1
ATOM 580 O O . GLU A 1 72 ? 21.819 0.664 -3.660 1.00 82.50 72 GLU A O 1
ATOM 585 N N . ASN A 1 73 ? 19.632 1.188 -3.541 1.00 83.81 73 ASN A N 1
ATOM 586 C CA . ASN A 1 73 ? 19.437 0.780 -2.154 1.00 83.81 73 ASN A CA 1
ATOM 587 C C . ASN A 1 73 ? 19.288 -0.741 -1.984 1.00 83.81 73 ASN A C 1
ATOM 589 O O . ASN A 1 73 ? 19.883 -1.312 -1.076 1.00 83.81 73 ASN A O 1
ATOM 593 N N . CYS A 1 74 ? 18.500 -1.414 -2.832 1.00 87.62 74 CYS A N 1
ATOM 594 C CA . CYS A 1 74 ? 18.237 -2.856 -2.683 1.00 87.62 74 CYS A CA 1
ATOM 595 C C . CYS A 1 74 ? 18.874 -3.739 -3.762 1.00 87.62 74 CYS A C 1
ATOM 597 O O . CYS A 1 74 ? 18.741 -4.959 -3.692 1.00 87.62 74 CYS A O 1
ATOM 599 N N . LYS A 1 75 ? 19.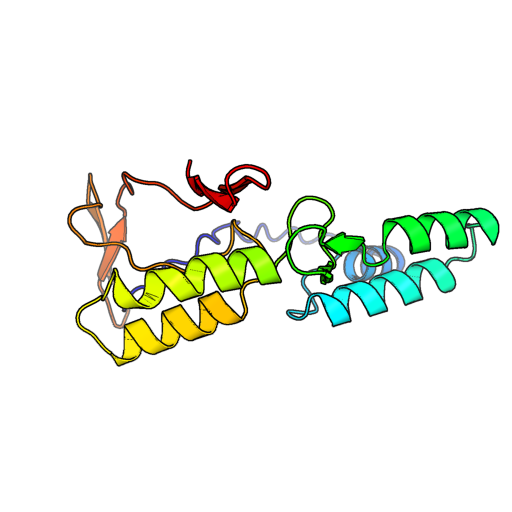546 -3.137 -4.750 1.00 87.06 75 LYS A N 1
ATOM 600 C CA . LYS A 1 75 ? 20.220 -3.805 -5.876 1.00 87.06 75 LYS A CA 1
ATOM 601 C C . LYS A 1 75 ? 19.313 -4.708 -6.722 1.00 87.06 75 LYS A C 1
ATOM 603 O O . LYS A 1 75 ? 19.806 -5.513 -7.503 1.00 87.06 75 LYS A O 1
ATOM 608 N N . LYS A 1 76 ? 17.991 -4.568 -6.584 1.00 83.56 76 LYS A N 1
ATOM 609 C CA . LYS A 1 76 ? 16.997 -5.230 -7.433 1.00 83.56 76 LYS A CA 1
ATOM 610 C C . LYS A 1 76 ? 16.641 -4.335 -8.608 1.00 83.56 76 LYS A C 1
ATOM 612 O O . LYS A 1 76 ? 16.617 -3.112 -8.473 1.00 83.56 76 LYS A O 1
ATOM 617 N N . GLU A 1 77 ? 16.323 -4.962 -9.729 1.00 77.75 77 GLU A N 1
ATOM 618 C CA . GLU A 1 77 ? 15.699 -4.292 -10.865 1.00 77.75 77 GLU A CA 1
ATOM 619 C C . GLU A 1 77 ? 14.311 -3.793 -10.452 1.00 77.75 77 GLU A C 1
ATOM 621 O O . GLU A 1 77 ? 13.451 -4.600 -10.096 1.00 77.75 77 GLU A O 1
ATOM 626 N N . CYS A 1 78 ? 14.105 -2.478 -10.481 1.00 75.44 78 CYS A N 1
ATOM 627 C CA . CYS A 1 78 ? 12.826 -1.834 -10.202 1.00 75.44 78 CYS A CA 1
ATOM 628 C C . CYS A 1 78 ? 12.320 -1.098 -11.441 1.00 75.44 78 CYS A C 1
ATOM 630 O O . CYS A 1 78 ? 13.094 -0.594 -12.257 1.00 75.44 78 CYS A O 1
ATOM 632 N N . LEU A 1 79 ? 11.000 -1.062 -11.591 1.00 66.44 79 LEU A N 1
ATOM 633 C CA . LEU A 1 79 ? 10.358 -0.525 -12.793 1.00 66.44 79 LEU A CA 1
ATOM 634 C C . LEU A 1 79 ? 10.026 0.960 -12.681 1.00 66.44 79 LEU A C 1
ATOM 636 O O . LEU A 1 79 ? 9.816 1.621 -13.695 1.00 66.44 79 LEU A O 1
ATOM 640 N N . ALA A 1 80 ? 9.976 1.491 -11.461 1.00 65.12 80 ALA A N 1
ATOM 641 C CA . ALA A 1 80 ? 9.727 2.901 -11.233 1.00 65.12 80 ALA A CA 1
ATOM 642 C C . ALA A 1 80 ? 11.044 3.697 -11.221 1.00 65.12 80 ALA A C 1
ATOM 644 O O . ALA A 1 80 ? 12.044 3.308 -10.618 1.00 65.12 80 ALA A O 1
ATOM 645 N N . THR A 1 81 ? 11.031 4.829 -11.924 1.00 63.97 81 THR A N 1
ATOM 646 C CA . THR A 1 81 ? 12.140 5.792 -11.980 1.00 63.97 81 THR A CA 1
ATOM 647 C C . THR A 1 81 ? 12.213 6.663 -10.727 1.00 63.97 81 THR A C 1
ATOM 649 O O . THR A 1 81 ? 13.300 7.084 -10.352 1.00 63.97 81 THR A O 1
ATOM 652 N N . LEU A 1 82 ? 11.072 6.906 -10.069 1.00 71.00 82 LEU A N 1
ATOM 653 C CA . LEU A 1 82 ? 10.952 7.785 -8.897 1.00 71.00 82 LEU A CA 1
ATOM 654 C C . LEU A 1 82 ? 11.087 7.047 -7.557 1.00 71.00 82 LEU A C 1
ATOM 656 O O . LEU A 1 82 ? 11.458 7.640 -6.552 1.00 71.00 82 LEU A O 1
ATOM 660 N N . TYR A 1 83 ? 10.779 5.752 -7.514 1.00 79.25 83 TYR A N 1
ATOM 661 C CA . TYR A 1 83 ? 10.842 4.952 -6.292 1.00 79.25 83 TYR A CA 1
ATOM 662 C C . TYR A 1 83 ? 11.066 3.482 -6.619 1.00 79.25 83 TYR A C 1
ATOM 664 O O . TYR A 1 83 ? 10.882 3.047 -7.747 1.00 79.25 83 TYR A O 1
ATOM 672 N N . CYS A 1 84 ? 11.442 2.696 -5.614 1.00 86.06 84 CYS A N 1
ATOM 673 C CA . CYS A 1 84 ? 11.587 1.252 -5.753 1.00 86.06 84 CYS A CA 1
ATOM 674 C C . CYS A 1 84 ? 10.484 0.548 -4.965 1.00 86.06 84 CYS A C 1
ATOM 676 O O . CYS A 1 84 ? 10.447 0.627 -3.735 1.00 86.06 84 CYS A O 1
ATOM 678 N N . GLU A 1 85 ? 9.620 -0.189 -5.662 1.00 85.44 85 GLU A N 1
ATOM 679 C CA . GLU A 1 85 ? 8.516 -0.944 -5.071 1.00 85.44 85 GLU A CA 1
ATOM 680 C C . GLU A 1 85 ? 9.007 -1.940 -4.009 1.00 85.44 85 GLU A C 1
ATOM 682 O O . GLU A 1 85 ? 8.378 -2.105 -2.967 1.00 85.44 85 GLU A O 1
ATOM 687 N N . TYR A 1 86 ? 10.189 -2.538 -4.194 1.00 89.06 86 TYR A N 1
ATOM 688 C CA . TYR A 1 86 ? 10.782 -3.425 -3.190 1.00 89.06 86 TYR A CA 1
ATOM 689 C C . TYR A 1 86 ? 11.224 -2.677 -1.933 1.00 89.06 86 TYR A C 1
ATOM 691 O O . TYR A 1 86 ? 11.080 -3.204 -0.831 1.00 89.06 86 TYR A O 1
ATOM 699 N N . CYS A 1 87 ? 11.771 -1.467 -2.074 1.00 90.31 87 CYS A N 1
ATOM 700 C CA . CYS A 1 87 ? 12.152 -0.649 -0.925 1.00 90.31 87 CYS A CA 1
ATOM 701 C C . CYS A 1 87 ? 10.923 -0.223 -0.124 1.00 90.31 87 CYS A C 1
ATOM 703 O O . CYS A 1 87 ? 10.941 -0.353 1.097 1.00 90.31 87 CYS A O 1
ATOM 705 N N . VAL A 1 88 ? 9.854 0.182 -0.812 1.00 90.88 88 VAL A N 1
ATOM 706 C CA . VAL A 1 88 ? 8.561 0.515 -0.202 1.00 90.88 88 VAL A CA 1
ATOM 707 C C . VAL A 1 88 ? 7.992 -0.692 0.550 1.00 90.88 88 VAL A C 1
ATOM 709 O O . VAL A 1 88 ? 7.710 -0.596 1.740 1.00 90.88 88 VAL A O 1
ATOM 712 N N . ARG A 1 89 ? 7.915 -1.869 -0.085 1.00 92.38 89 ARG A N 1
ATOM 713 C CA . ARG A 1 89 ? 7.436 -3.107 0.564 1.00 92.38 89 ARG A CA 1
ATOM 714 C C . ARG A 1 89 ? 8.273 -3.486 1.784 1.00 92.38 89 ARG A C 1
ATOM 716 O O . ARG A 1 89 ? 7.729 -3.881 2.809 1.00 92.38 89 ARG A O 1
ATOM 723 N N . ASN A 1 90 ? 9.597 -3.360 1.693 1.00 93.00 90 ASN A N 1
ATOM 724 C CA . ASN A 1 90 ? 10.494 -3.643 2.814 1.00 93.00 90 ASN A CA 1
ATOM 725 C C . ASN A 1 90 ? 10.327 -2.640 3.961 1.00 93.00 90 ASN A C 1
ATOM 727 O O . ASN A 1 90 ? 10.485 -3.029 5.115 1.00 93.00 90 ASN A O 1
ATOM 731 N N . TYR A 1 91 ? 10.043 -1.373 3.654 1.00 92.75 91 TYR A N 1
ATOM 732 C CA . TYR A 1 91 ? 9.705 -0.363 4.652 1.00 92.75 91 TYR A CA 1
ATOM 733 C C . TYR A 1 91 ? 8.405 -0.740 5.372 1.00 92.75 91 TYR A C 1
ATOM 735 O O . TYR A 1 91 ? 8.423 -0.896 6.587 1.00 92.75 91 TYR A O 1
ATOM 743 N N . LEU A 1 92 ? 7.331 -1.015 4.624 1.00 93.44 92 LEU A N 1
ATOM 744 C CA . LEU A 1 92 ? 6.031 -1.400 5.186 1.00 93.44 92 LEU A CA 1
ATOM 745 C C . LEU A 1 92 ? 6.125 -2.669 6.037 1.00 93.44 92 LEU A C 1
ATOM 747 O O . LEU A 1 92 ? 5.617 -2.710 7.150 1.00 93.44 92 LEU A O 1
ATOM 751 N N . LYS A 1 93 ? 6.851 -3.687 5.559 1.00 94.81 93 LYS A N 1
ATOM 752 C CA . LYS A 1 93 ? 7.021 -4.960 6.273 1.00 94.81 93 LYS A CA 1
ATOM 753 C C . LYS A 1 93 ? 7.658 -4.798 7.657 1.00 94.81 93 LYS A C 1
ATOM 755 O O . LYS A 1 93 ? 7.381 -5.602 8.542 1.00 94.81 93 LYS A O 1
ATOM 760 N N . LYS A 1 94 ? 8.514 -3.788 7.855 1.00 93.75 94 LYS A N 1
ATOM 761 C CA . LYS A 1 94 ? 9.102 -3.495 9.175 1.00 93.75 94 LYS A CA 1
ATOM 762 C C . LYS A 1 94 ? 8.078 -2.946 10.165 1.00 93.75 94 LYS A C 1
ATOM 764 O O . LYS A 1 94 ? 8.310 -3.044 11.362 1.00 93.75 94 LYS A O 1
ATOM 769 N N . ASP A 1 95 ? 6.984 -2.385 9.666 1.00 90.31 95 ASP A N 1
ATOM 770 C CA . ASP A 1 95 ? 5.953 -1.738 10.469 1.00 90.31 95 ASP A CA 1
ATOM 771 C C . ASP A 1 95 ? 4.786 -2.675 10.817 1.00 90.31 95 ASP A C 1
ATOM 773 O O . ASP A 1 95 ? 3.927 -2.326 11.617 1.00 90.31 95 ASP A O 1
ATOM 777 N N . PHE A 1 96 ? 4.769 -3.902 10.279 1.00 94.06 96 PHE A N 1
ATOM 778 C CA . PHE A 1 96 ? 3.683 -4.869 10.503 1.00 94.06 96 PHE A CA 1
ATOM 779 C C . PHE A 1 96 ? 3.481 -5.239 11.978 1.00 94.06 96 PHE A C 1
ATOM 781 O O . PHE A 1 96 ? 2.391 -5.653 12.351 1.00 94.06 96 PHE A O 1
ATOM 788 N N . SER A 1 97 ? 4.514 -5.114 12.815 1.00 91.69 97 SER A N 1
ATOM 789 C CA . SER A 1 97 ? 4.416 -5.347 14.260 1.00 91.69 97 SER A CA 1
ATOM 790 C C . SER A 1 97 ? 3.993 -4.114 15.062 1.00 91.69 97 SER A C 1
ATOM 792 O O . SER A 1 97 ? 3.750 -4.238 16.259 1.00 91.69 97 SER A O 1
ATOM 794 N N . ASN A 1 98 ? 3.957 -2.931 14.444 1.00 91.12 98 ASN A N 1
ATOM 795 C CA . ASN A 1 98 ? 3.758 -1.658 15.141 1.00 91.12 98 ASN A CA 1
ATOM 796 C C . ASN A 1 98 ? 2.297 -1.195 15.136 1.00 91.12 98 ASN A C 1
ATOM 798 O O . ASN A 1 98 ? 1.947 -0.277 15.876 1.00 91.12 98 ASN A O 1
ATOM 802 N N . TRP A 1 99 ? 1.438 -1.827 14.337 1.00 92.00 99 TRP A N 1
ATOM 803 C CA . TRP A 1 99 ? 0.012 -1.534 14.287 1.00 92.00 99 TRP A CA 1
ATOM 804 C C . TRP A 1 99 ? -0.810 -2.824 14.186 1.00 92.00 99 TRP A C 1
ATOM 806 O O . TRP A 1 99 ? -0.343 -3.848 13.695 1.00 92.00 99 TRP A O 1
ATOM 816 N N . THR A 1 100 ? -2.053 -2.766 14.658 1.00 91.94 100 THR A N 1
ATOM 817 C CA . THR A 1 100 ? -3.067 -3.815 14.487 1.00 91.94 100 THR A CA 1
ATOM 818 C C . THR A 1 100 ? -4.447 -3.167 14.482 1.00 91.94 100 THR A C 1
ATOM 820 O O . THR A 1 100 ? -4.675 -2.167 15.168 1.00 91.94 100 THR A O 1
ATOM 823 N N . SER A 1 101 ? -5.381 -3.731 13.717 1.00 91.38 101 SER A N 1
ATOM 824 C CA . SER A 1 101 ? -6.800 -3.367 13.799 1.00 91.38 101 SER A CA 1
ATOM 825 C C . SER A 1 101 ? -7.530 -4.032 14.972 1.00 91.38 101 SER A C 1
ATOM 827 O O . SER A 1 101 ? -8.700 -3.736 15.215 1.00 91.38 101 SER A O 1
ATOM 829 N N . GLY A 1 102 ? -6.869 -4.953 15.684 1.00 93.12 102 GLY A N 1
ATOM 830 C CA . GLY A 1 102 ? -7.500 -5.869 16.634 1.00 93.12 102 GLY A CA 1
ATOM 831 C C . GLY A 1 102 ? -8.268 -7.012 15.956 1.00 93.12 102 GLY A C 1
ATOM 832 O O . GLY A 1 102 ? -8.974 -7.759 16.633 1.00 93.12 102 GLY A O 1
ATOM 833 N N . ASN A 1 103 ? -8.164 -7.148 14.628 1.00 93.75 103 ASN A N 1
ATOM 834 C CA . ASN A 1 103 ? -8.781 -8.214 13.850 1.00 93.75 103 ASN A CA 1
ATOM 835 C C . ASN A 1 103 ? -7.757 -8.855 12.905 1.00 93.75 103 ASN A C 1
ATOM 837 O O . ASN A 1 103 ? -7.429 -8.307 11.852 1.00 93.75 103 ASN A O 1
ATOM 841 N N . ASP A 1 104 ? -7.333 -10.072 13.240 1.00 95.44 104 ASP A N 1
ATOM 842 C CA . ASP A 1 104 ? -6.306 -10.801 12.491 1.00 95.44 104 ASP A CA 1
ATOM 843 C C . ASP A 1 104 ? -6.667 -11.019 11.015 1.00 95.44 104 ASP A C 1
ATOM 845 O O . ASP A 1 104 ? -5.787 -11.061 10.157 1.00 95.44 104 ASP A O 1
ATOM 849 N N . VAL A 1 105 ? -7.953 -11.164 10.673 1.00 95.44 105 VAL A N 1
ATOM 850 C CA . VAL A 1 105 ? -8.383 -11.354 9.277 1.00 95.44 105 VAL A CA 1
ATOM 851 C C . VAL A 1 105 ? -8.163 -10.074 8.469 1.00 95.44 105 VAL A C 1
ATOM 853 O O . VAL A 1 105 ? -7.680 -10.139 7.336 1.00 95.44 105 VAL A O 1
ATOM 856 N N . ILE A 1 106 ? -8.484 -8.917 9.053 1.00 91.50 106 ILE A N 1
ATOM 857 C CA . ILE A 1 106 ? -8.263 -7.602 8.438 1.00 91.50 106 ILE A CA 1
ATOM 858 C C . ILE A 1 106 ? -6.764 -7.319 8.333 1.00 91.50 106 ILE A C 1
ATOM 860 O O . ILE A 1 106 ? -6.293 -6.953 7.255 1.00 91.50 106 ILE A O 1
ATOM 864 N N . ASP A 1 107 ? -6.014 -7.550 9.408 1.00 94.12 107 ASP A N 1
ATOM 865 C CA . ASP A 1 107 ? -4.570 -7.305 9.450 1.00 94.12 107 ASP A CA 1
ATOM 866 C C . ASP A 1 107 ? -3.842 -8.138 8.390 1.00 94.12 107 ASP A C 1
ATOM 868 O O . ASP A 1 107 ? -3.068 -7.604 7.593 1.00 94.12 107 ASP A O 1
ATOM 872 N N . ASN A 1 108 ? -4.169 -9.431 8.291 1.00 95.81 108 ASN A N 1
ATOM 873 C CA . ASN A 1 108 ? -3.609 -10.318 7.273 1.00 95.81 108 ASN A CA 1
ATOM 874 C C . ASN A 1 108 ? -3.942 -9.863 5.845 1.00 95.81 108 ASN A C 1
ATOM 876 O O . ASN A 1 108 ? -3.106 -9.996 4.947 1.00 95.81 108 ASN A O 1
ATOM 880 N N . LEU A 1 109 ? -5.153 -9.346 5.604 1.00 95.31 109 LEU A N 1
ATOM 881 C CA . LEU A 1 109 ? -5.529 -8.825 4.290 1.00 95.31 109 LEU A CA 1
ATOM 882 C C . LEU A 1 109 ? -4.710 -7.580 3.935 1.00 95.31 109 LEU A C 1
ATOM 884 O O . LEU A 1 109 ? -4.143 -7.517 2.845 1.00 95.31 109 LEU A O 1
ATOM 888 N N . ILE A 1 110 ? -4.619 -6.614 4.850 1.00 94.69 110 ILE A N 1
ATOM 889 C CA . ILE A 1 110 ? -3.873 -5.370 4.628 1.00 94.69 110 ILE A CA 1
ATOM 890 C C . ILE A 1 110 ? -2.392 -5.676 4.382 1.00 94.69 110 ILE A C 1
ATOM 892 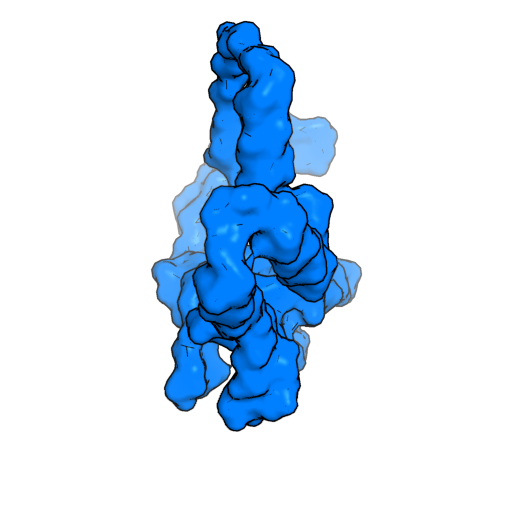O O . ILE A 1 110 ? -1.829 -5.186 3.405 1.00 94.69 110 ILE A O 1
ATOM 896 N N . GLN A 1 111 ? -1.774 -6.541 5.192 1.00 95.44 111 GLN A N 1
ATOM 897 C CA . GLN A 1 111 ? -0.373 -6.935 5.011 1.00 95.44 111 GLN A CA 1
ATOM 898 C C . GLN A 1 111 ? -0.126 -7.587 3.643 1.00 95.44 111 GLN A C 1
ATOM 900 O O . GLN A 1 111 ? 0.866 -7.269 2.985 1.00 95.44 111 GLN A O 1
ATOM 905 N N . LYS A 1 112 ? -1.035 -8.452 3.163 1.00 95.50 112 LYS A N 1
ATOM 906 C CA . LYS A 1 112 ? -0.947 -9.023 1.805 1.00 95.50 112 LYS A CA 1
ATOM 907 C C . LYS A 1 112 ? -0.987 -7.935 0.732 1.00 95.50 112 LYS A C 1
ATOM 909 O O . LYS A 1 112 ? -0.105 -7.907 -0.122 1.00 95.50 112 LYS A O 1
ATOM 914 N N . CYS A 1 113 ? -1.936 -7.002 0.819 1.00 92.38 113 CYS A N 1
ATOM 915 C CA . CYS A 1 113 ? -2.015 -5.870 -0.108 1.00 92.38 113 CYS A CA 1
ATOM 916 C C . CYS A 1 113 ? -0.732 -5.019 -0.085 1.00 92.38 113 CYS A C 1
ATOM 918 O O . CYS A 1 113 ? -0.209 -4.641 -1.132 1.00 92.38 113 CYS A O 1
ATOM 920 N N . GLN A 1 114 ? -0.176 -4.752 1.100 1.00 93.19 114 GLN A N 1
ATOM 921 C CA . GLN A 1 114 ? 1.060 -3.982 1.262 1.00 93.19 114 GLN A CA 1
ATOM 922 C C . GLN A 1 114 ? 2.293 -4.695 0.682 1.00 93.19 114 GLN A C 1
ATOM 924 O O . GLN A 1 114 ? 3.186 -4.031 0.156 1.00 93.19 114 GLN A O 1
ATOM 929 N N . LEU A 1 115 ? 2.348 -6.031 0.714 1.00 92.62 115 LEU A N 1
ATOM 930 C CA . LEU A 1 115 ? 3.424 -6.814 0.085 1.00 92.62 115 LEU A CA 1
ATOM 931 C C . LEU A 1 115 ? 3.350 -6.821 -1.448 1.00 92.62 115 LEU A C 1
ATOM 933 O O . LEU A 1 115 ? 4.372 -7.021 -2.110 1.00 92.62 115 LEU A O 1
ATOM 937 N N . GLU A 1 116 ? 2.168 -6.578 -2.006 1.00 89.06 116 GLU A N 1
ATOM 938 C CA . GLU A 1 116 ? 1.933 -6.510 -3.448 1.00 89.06 116 GLU A CA 1
ATOM 939 C C . GLU A 1 116 ? 1.954 -5.075 -3.989 1.00 89.06 116 GLU A C 1
ATOM 941 O O . GLU A 1 116 ? 2.026 -4.885 -5.204 1.00 89.06 116 GLU A O 1
ATOM 946 N N . THR A 1 117 ? 1.987 -4.060 -3.115 1.00 85.75 117 THR A N 1
ATOM 947 C CA . THR A 1 117 ? 1.911 -2.655 -3.533 1.00 85.75 117 THR A CA 1
ATOM 948 C C . THR A 1 117 ? 2.972 -2.301 -4.568 1.00 85.75 117 THR A C 1
ATOM 950 O O . THR A 1 117 ? 4.142 -2.692 -4.471 1.00 85.75 117 THR A O 1
ATOM 953 N N . THR A 1 118 ? 2.561 -1.562 -5.588 1.00 80.38 118 THR A N 1
ATOM 954 C CA . THR A 1 118 ? 3.437 -1.137 -6.679 1.00 80.38 118 THR A CA 1
ATOM 955 C C . THR A 1 118 ? 3.807 0.329 -6.584 1.00 80.38 118 THR A C 1
ATOM 957 O O . THR A 1 118 ? 4.770 0.717 -7.231 1.00 80.38 118 THR A O 1
ATOM 960 N N . ARG A 1 119 ? 3.055 1.150 -5.834 1.00 80.31 119 ARG A N 1
ATOM 961 C CA . ARG A 1 119 ? 3.254 2.607 -5.747 1.00 80.31 119 ARG A CA 1
ATOM 962 C C . ARG A 1 119 ? 2.933 3.126 -4.339 1.00 80.31 119 ARG A C 1
ATOM 964 O O . ARG A 1 119 ? 2.029 2.579 -3.711 1.00 80.31 119 ARG A O 1
ATOM 971 N N . PRO A 1 120 ? 3.605 4.184 -3.848 1.00 83.00 120 PRO A N 1
ATOM 972 C CA . PRO A 1 120 ? 3.314 4.750 -2.530 1.00 83.00 120 PRO A CA 1
ATOM 973 C C . PRO A 1 120 ? 1.863 5.221 -2.354 1.00 83.00 120 PRO A C 1
ATOM 975 O O . PRO A 1 120 ? 1.234 4.920 -1.348 1.00 83.00 120 PRO A O 1
ATOM 978 N N . ASN A 1 121 ? 1.291 5.879 -3.360 1.00 82.06 121 ASN A N 1
ATOM 979 C CA . ASN A 1 121 ? -0.043 6.484 -3.287 1.00 82.06 121 ASN A CA 1
ATOM 980 C C . ASN A 1 121 ? -1.225 5.494 -3.351 1.00 82.06 121 ASN A C 1
ATOM 982 O O . ASN A 1 121 ? -2.375 5.918 -3.303 1.00 82.06 121 ASN A O 1
ATOM 986 N N . VAL A 1 122 ? -0.964 4.190 -3.498 1.00 84.44 122 VAL A N 1
ATOM 987 C CA . VAL A 1 122 ? -1.997 3.132 -3.512 1.00 84.44 122 VAL A CA 1
ATOM 988 C C . VAL A 1 122 ? -1.838 2.146 -2.354 1.00 84.44 122 VAL A C 1
ATOM 990 O O . VAL A 1 122 ? -2.452 1.080 -2.348 1.00 84.44 122 VAL A O 1
ATOM 993 N N . ILE A 1 123 ? -0.983 2.470 -1.382 1.00 89.38 123 ILE A N 1
ATOM 994 C CA . ILE A 1 123 ? -0.779 1.634 -0.202 1.00 89.38 123 ILE A CA 1
ATOM 995 C C . ILE A 1 123 ? -2.070 1.605 0.616 1.00 89.38 123 ILE A C 1
ATOM 997 O O . ILE A 1 123 ? -2.574 2.636 1.053 1.00 89.38 123 ILE A O 1
ATOM 1001 N N . VAL A 1 124 ? -2.580 0.396 0.840 1.00 91.25 124 VAL A N 1
ATOM 1002 C CA . VAL A 1 124 ? -3.688 0.149 1.763 1.00 91.25 124 VAL A CA 1
ATOM 1003 C C . VAL A 1 124 ? -3.154 0.224 3.190 1.00 91.25 124 VAL A C 1
ATOM 1005 O O . VAL A 1 124 ? -2.131 -0.389 3.494 1.00 91.25 124 VAL A O 1
ATOM 1008 N N . GLU A 1 125 ? -3.850 0.937 4.070 1.00 90.50 125 GLU A N 1
ATOM 1009 C CA . GLU A 1 125 ? -3.505 1.027 5.489 1.00 90.50 125 GLU A CA 1
ATOM 1010 C C . GLU A 1 125 ? -4.742 0.990 6.388 1.00 90.50 125 GLU A C 1
ATOM 1012 O O . GLU A 1 125 ? -5.866 1.254 5.954 1.00 90.50 125 GLU A O 1
ATOM 1017 N N . TRP A 1 126 ? -4.521 0.615 7.647 1.00 91.62 126 TRP A N 1
ATOM 1018 C CA . TRP A 1 126 ? -5.533 0.678 8.691 1.00 91.62 126 TRP A CA 1
ATOM 1019 C C . TRP A 1 126 ? -5.588 2.086 9.284 1.00 91.62 126 TRP A C 1
ATOM 1021 O O . TRP A 1 126 ? -4.554 2.637 9.654 1.00 91.62 126 TRP A O 1
ATOM 1031 N N . ILE A 1 127 ? -6.794 2.641 9.429 1.00 91.12 127 ILE A N 1
ATOM 1032 C CA . ILE A 1 127 ? -7.003 3.975 10.002 1.00 91.12 127 ILE A CA 1
ATOM 1033 C C . ILE A 1 127 ? -7.725 3.825 11.346 1.00 91.12 127 ILE A C 1
ATOM 1035 O O . ILE A 1 127 ? -8.903 3.450 11.366 1.00 91.12 127 ILE A O 1
ATOM 1039 N N . PRO A 1 128 ? -7.058 4.114 12.478 1.00 90.00 128 PRO A N 1
ATOM 1040 C CA . PRO A 1 128 ? -7.710 4.142 13.778 1.00 90.00 128 PRO A CA 1
ATOM 1041 C C . PRO A 1 128 ? -8.846 5.166 13.804 1.00 90.00 128 PRO A C 1
ATOM 1043 O O . PRO A 1 128 ? -8.715 6.266 13.272 1.00 90.00 128 PRO A O 1
ATOM 1046 N N . HIS A 1 129 ? -9.944 4.848 14.493 1.00 87.25 129 HIS A N 1
ATOM 1047 C CA . HIS A 1 129 ? -11.077 5.772 14.622 1.00 87.25 129 HIS A CA 1
ATOM 1048 C C . HIS A 1 129 ? -10.673 7.115 15.259 1.00 87.25 129 HIS A C 1
ATOM 1050 O O . HIS A 1 129 ? -11.249 8.148 14.939 1.00 87.25 129 HIS A O 1
ATOM 1056 N N . SER A 1 130 ? -9.666 7.123 16.139 1.00 91.19 130 SER A N 1
ATOM 1057 C CA . SER A 1 130 ? -9.105 8.344 16.738 1.00 91.19 130 SER A CA 1
ATOM 1058 C C . SER A 1 130 ? -8.488 9.308 15.722 1.00 91.19 130 SER A C 1
ATOM 1060 O O . SER A 1 130 ? -8.321 10.480 16.036 1.00 91.19 130 SER A O 1
ATOM 1062 N N . ASN A 1 131 ? -8.158 8.828 14.521 1.00 91.06 131 ASN A N 1
ATOM 1063 C CA . ASN A 1 131 ? -7.502 9.604 13.469 1.00 91.06 131 ASN A CA 1
ATOM 1064 C C . ASN A 1 131 ? -8.515 10.098 12.418 1.00 91.06 131 ASN A C 1
ATOM 1066 O O . ASN A 1 131 ? -8.131 10.579 11.346 1.00 91.06 131 ASN A O 1
ATOM 1070 N N . LEU A 1 132 ? -9.810 9.970 12.726 1.00 93.00 132 LEU A N 1
ATOM 1071 C CA . LEU A 1 132 ? -10.930 10.447 11.928 1.00 93.00 132 LEU A CA 1
ATOM 1072 C C . LEU A 1 132 ? -11.641 11.596 12.652 1.00 93.00 132 LEU A C 1
ATOM 1074 O O . LEU A 1 132 ? -12.024 11.484 13.814 1.00 93.00 132 LEU A O 1
ATOM 1078 N N . GLU A 1 133 ? -11.876 12.687 11.931 1.00 94.44 133 GLU A N 1
ATOM 1079 C CA . GLU A 1 133 ? -12.617 13.859 12.394 1.00 94.44 133 GLU A CA 1
ATOM 1080 C C . GLU A 1 133 ? -13.849 14.130 11.535 1.00 94.44 133 GLU A C 1
ATOM 1082 O O . GLU A 1 133 ? -13.947 13.665 10.400 1.00 94.44 133 GLU A O 1
ATOM 1087 N N . ASN A 1 134 ? -14.776 14.945 12.051 1.00 94.69 134 ASN A N 1
ATOM 1088 C CA . ASN A 1 134 ? -15.978 15.371 11.326 1.00 94.69 134 ASN A CA 1
ATOM 1089 C C . ASN A 1 134 ? -16.749 14.179 10.729 1.00 94.69 134 ASN A C 1
ATOM 1091 O O . ASN A 1 134 ? -17.160 14.212 9.568 1.00 94.69 134 ASN A O 1
ATOM 1095 N N . ILE A 1 135 ? -16.890 13.111 11.521 1.00 94.56 135 ILE A N 1
ATOM 1096 C CA . ILE A 1 135 ? -17.550 11.870 11.116 1.00 94.56 135 ILE A CA 1
ATOM 1097 C C . ILE A 1 135 ? -19.050 12.139 10.999 1.00 94.56 135 ILE A C 1
ATOM 1099 O O . ILE A 1 135 ? -19.745 12.299 12.000 1.00 94.56 135 ILE A O 1
ATOM 1103 N N . ASN A 1 136 ? -19.543 12.176 9.767 1.00 93.75 136 ASN A N 1
ATOM 1104 C CA . ASN A 1 136 ? -20.934 12.459 9.450 1.00 93.75 136 ASN A CA 1
ATOM 1105 C C . ASN A 1 136 ? -21.559 11.267 8.733 1.00 93.75 136 ASN A C 1
ATOM 1107 O O . ASN A 1 136 ? -20.968 10.688 7.820 1.00 93.75 136 ASN A O 1
ATOM 1111 N N . TYR A 1 137 ? -22.774 10.910 9.135 1.00 95.62 137 TYR A N 1
ATOM 1112 C CA . TYR A 1 137 ? -23.558 9.903 8.431 1.00 95.62 137 TYR A CA 1
ATOM 1113 C C . TYR A 1 137 ? -23.876 10.377 7.008 1.00 95.62 137 TYR A C 1
ATOM 1115 O O . TYR A 1 137 ? -24.306 11.514 6.810 1.00 95.62 137 TYR A O 1
ATOM 1123 N N . LEU A 1 138 ? -23.683 9.493 6.028 1.00 94.00 138 LEU A N 1
ATOM 1124 C CA . LEU A 1 138 ? -24.014 9.742 4.628 1.00 94.00 138 LEU A CA 1
ATOM 1125 C C . LEU A 1 138 ? -25.296 9.013 4.227 1.00 94.00 138 LEU A C 1
ATOM 1127 O O . LEU A 1 138 ? -26.244 9.634 3.756 1.00 94.00 138 LEU A O 1
ATOM 1131 N N . THR A 1 139 ? -25.314 7.686 4.361 1.00 95.88 139 THR A N 1
ATOM 1132 C CA . THR A 1 139 ? -26.451 6.853 3.945 1.00 95.88 139 THR A CA 1
ATOM 1133 C C . THR A 1 139 ? -26.343 5.437 4.514 1.00 95.88 139 THR A C 1
ATOM 1135 O O . THR A 1 139 ? -25.332 5.070 5.110 1.00 95.88 139 THR A O 1
ATOM 1138 N N . LYS A 1 140 ? -27.367 4.613 4.298 1.00 94.94 140 LYS A N 1
ATOM 1139 C CA . LYS A 1 140 ? -27.398 3.197 4.664 1.00 94.94 140 LYS A CA 1
ATOM 1140 C C . LYS A 1 140 ? -27.541 2.346 3.407 1.00 94.94 140 LYS A C 1
ATOM 1142 O O . LYS A 1 140 ? -28.475 2.524 2.632 1.00 94.94 140 LYS A O 1
ATOM 1147 N N . GLY A 1 141 ? -26.599 1.429 3.212 1.00 88.56 141 GLY A N 1
ATOM 1148 C CA . GLY A 1 141 ? -26.656 0.393 2.185 1.00 88.56 141 GLY A CA 1
ATOM 1149 C C . GLY A 1 141 ? -27.306 -0.893 2.702 1.00 88.56 141 GLY A C 1
ATOM 1150 O O . GLY A 1 141 ? -27.779 -0.964 3.834 1.00 88.56 141 GLY A O 1
ATOM 1151 N N . GLY A 1 142 ? -27.288 -1.946 1.879 1.00 91.88 142 GLY A N 1
ATOM 1152 C CA . GLY A 1 142 ? -27.907 -3.233 2.229 1.00 91.88 142 GLY A CA 1
ATOM 1153 C C . GLY A 1 142 ? -27.289 -3.922 3.453 1.00 91.88 142 GLY A C 1
ATOM 1154 O O . GLY A 1 142 ? -28.002 -4.580 4.203 1.00 91.88 142 GLY A O 1
ATOM 1155 N N . PHE A 1 143 ? -25.984 -3.740 3.684 1.00 91.88 143 PHE A N 1
ATOM 1156 C CA . PHE A 1 143 ? -25.239 -4.450 4.734 1.00 91.88 143 PHE A CA 1
ATOM 1157 C C . PHE A 1 143 ? -24.505 -3.534 5.721 1.00 91.88 143 PHE A C 1
ATOM 1159 O O . PHE A 1 143 ? -23.859 -4.027 6.644 1.00 91.88 143 PHE A O 1
ATOM 1166 N N . SER A 1 144 ? -24.557 -2.214 5.535 1.00 92.06 144 SER A N 1
ATOM 1167 C CA . SER A 1 144 ? -23.787 -1.279 6.356 1.00 92.06 144 SER A CA 1
ATOM 1168 C C . SER A 1 144 ? -24.316 0.146 6.279 1.00 92.06 144 SER A C 1
ATOM 1170 O O . SER A 1 144 ? -24.952 0.547 5.305 1.00 92.06 144 SER A O 1
ATOM 1172 N N . GLU A 1 145 ? -23.978 0.931 7.290 1.00 95.19 145 GLU A N 1
ATOM 1173 C CA . GLU A 1 145 ? -24.072 2.387 7.263 1.00 95.19 145 GLU A CA 1
ATOM 1174 C C . GLU A 1 145 ? -22.777 2.966 6.683 1.00 95.19 145 GLU A C 1
ATOM 1176 O O . GLU A 1 145 ? -21.693 2.401 6.844 1.00 95.19 145 GLU A O 1
ATOM 1181 N N . ILE A 1 146 ? -22.908 4.063 5.948 1.00 93.19 146 ILE A N 1
ATOM 1182 C CA . ILE A 1 146 ? -21.825 4.751 5.254 1.00 93.19 146 ILE A CA 1
ATOM 1183 C C . ILE A 1 146 ? -21.658 6.114 5.910 1.00 93.19 146 ILE A C 1
ATOM 1185 O O . ILE A 1 146 ? -22.625 6.863 6.056 1.00 93.19 146 ILE A O 1
ATOM 1189 N N . TYR A 1 147 ? -20.419 6.430 6.271 1.00 93.94 147 TYR A N 1
ATOM 1190 C CA . TYR A 1 147 ? -20.025 7.687 6.890 1.00 93.94 147 TYR A CA 1
ATOM 1191 C C . TYR A 1 147 ? -18.956 8.364 6.035 1.00 93.94 147 TYR A C 1
ATOM 1193 O O . TYR A 1 147 ? -18.156 7.690 5.386 1.00 93.94 147 TYR A O 1
ATOM 1201 N N . ILE A 1 148 ? -18.932 9.692 6.059 1.00 94.62 148 ILE A N 1
ATOM 1202 C CA . ILE A 1 148 ? -17.828 10.502 5.541 1.00 94.62 148 ILE A CA 1
ATOM 1203 C C . ILE A 1 148 ? -17.068 11.048 6.744 1.00 94.62 148 ILE A C 1
ATOM 1205 O O . ILE A 1 148 ? -17.679 11.489 7.715 1.00 94.62 148 ILE A O 1
ATOM 1209 N N . ALA A 1 149 ? -15.743 11.027 6.676 1.00 93.69 149 ALA A N 1
ATOM 1210 C CA . ALA A 1 149 ? -14.874 11.570 7.708 1.00 93.69 149 ALA A CA 1
ATOM 1211 C C . ALA A 1 149 ? -13.654 12.246 7.077 1.00 93.69 149 ALA A C 1
ATOM 1213 O O . ALA A 1 149 ? -13.242 11.906 5.966 1.00 93.69 149 ALA A O 1
ATOM 1214 N N . ARG A 1 150 ? -13.060 13.189 7.807 1.00 92.88 150 ARG A N 1
ATOM 1215 C CA . ARG A 1 150 ? -11.752 13.763 7.506 1.00 92.88 150 ARG A CA 1
ATOM 1216 C C . ARG A 1 150 ? -10.682 12.890 8.148 1.00 92.88 150 ARG A C 1
ATOM 1218 O O . ARG A 1 150 ? -10.692 12.705 9.360 1.00 92.88 150 ARG A O 1
ATOM 1225 N N . TRP A 1 151 ? -9.749 12.390 7.353 1.00 92.56 151 TRP A N 1
ATOM 1226 C CA . TRP A 1 151 ? -8.567 11.712 7.872 1.00 92.56 151 TRP A CA 1
ATOM 1227 C C . TRP A 1 151 ? -7.492 12.742 8.217 1.00 92.56 151 TRP A C 1
ATOM 1229 O O . TRP A 1 151 ? -7.140 13.568 7.378 1.00 92.56 151 TRP A O 1
ATOM 1239 N N . ILE A 1 152 ? -7.021 12.723 9.463 1.00 90.94 152 ILE A N 1
ATOM 1240 C CA . ILE A 1 152 ? -6.096 13.732 9.994 1.00 90.94 152 ILE A CA 1
ATOM 1241 C C . ILE A 1 152 ? -4.680 13.563 9.431 1.00 90.94 152 ILE A C 1
ATOM 1243 O O . ILE A 1 152 ? -4.063 14.560 9.075 1.00 90.94 152 ILE A O 1
ATOM 1247 N N . ASP A 1 153 ? -4.191 12.323 9.331 1.00 86.94 153 ASP A N 1
ATOM 1248 C CA . ASP A 1 153 ? -2.803 12.042 8.922 1.00 86.94 153 ASP A CA 1
ATOM 1249 C C . ASP A 1 153 ? -2.604 12.002 7.406 1.00 86.94 153 ASP A C 1
ATOM 1251 O O . ASP A 1 153 ? -1.467 11.938 6.943 1.00 86.94 153 ASP A O 1
ATOM 1255 N N . GLY A 1 154 ? -3.706 11.951 6.655 1.00 85.69 154 GLY A N 1
ATOM 1256 C CA . GLY A 1 154 ? -3.701 11.833 5.205 1.00 85.69 154 GLY A CA 1
ATOM 1257 C C . GLY A 1 154 ? -3.133 10.518 4.666 1.00 85.69 154 GLY A C 1
ATOM 1258 O O . GLY A 1 154 ? -2.771 9.588 5.392 1.00 85.69 154 GLY A O 1
ATOM 1259 N N . THR A 1 155 ? -3.089 10.439 3.338 1.00 82.81 155 THR A N 1
ATOM 1260 C CA . THR A 1 155 ? -2.618 9.263 2.597 1.00 82.81 155 THR A CA 1
ATOM 1261 C C . THR A 1 155 ? -1.121 9.340 2.337 1.00 82.81 155 THR A C 1
ATOM 1263 O O . THR A 1 155 ? -0.568 10.426 2.158 1.00 82.81 155 THR A O 1
ATOM 1266 N N . TYR A 1 156 ? -0.479 8.184 2.175 1.00 84.31 156 TYR A N 1
ATOM 1267 C CA . TYR A 1 156 ? 0.846 8.111 1.561 1.00 84.31 156 TYR A CA 1
ATOM 1268 C C . TYR A 1 156 ? 0.885 8.796 0.189 1.00 84.31 156 TYR A C 1
ATOM 1270 O O . TYR A 1 156 ? -0.037 8.662 -0.615 1.00 84.31 156 TYR A O 1
ATOM 1278 N N . ASN A 1 157 ? 1.982 9.494 -0.089 1.00 81.81 157 ASN A N 1
ATOM 1279 C CA . ASN A 1 157 ? 2.167 10.253 -1.320 1.00 81.81 157 ASN A CA 1
ATOM 1280 C C . ASN A 1 157 ? 3.452 9.861 -2.040 1.00 81.81 157 ASN A C 1
ATOM 1282 O O . ASN A 1 157 ? 3.407 9.261 -3.114 1.00 81.81 157 ASN A O 1
ATOM 1286 N N . GLU A 1 158 ? 4.598 10.143 -1.423 1.00 83.44 158 GLU A N 1
ATOM 1287 C CA . GLU A 1 158 ? 5.898 10.034 -2.080 1.00 83.44 158 GLU A CA 1
ATOM 1288 C C . GLU A 1 158 ? 6.909 9.259 -1.234 1.00 83.44 158 GLU A C 1
ATOM 1290 O O . GLU A 1 158 ? 6.906 9.320 -0.005 1.00 83.44 158 GLU A O 1
ATOM 1295 N N . TRP A 1 159 ? 7.780 8.515 -1.914 1.00 86.81 159 TRP A N 1
ATOM 1296 C CA . TRP A 1 159 ? 8.916 7.828 -1.311 1.00 86.81 159 TRP A CA 1
ATOM 1297 C C . TRP A 1 159 ? 10.131 8.758 -1.256 1.00 86.81 159 TRP A C 1
ATOM 1299 O O . TRP A 1 159 ? 10.629 9.190 -2.292 1.00 86.81 159 TRP A O 1
ATOM 1309 N N . ASP A 1 160 ? 10.647 8.998 -0.055 1.00 85.56 160 ASP A N 1
ATOM 1310 C CA . ASP A 1 160 ? 11.906 9.704 0.167 1.00 85.56 160 ASP A CA 1
ATOM 1311 C C . ASP A 1 160 ? 13.060 8.692 0.101 1.00 85.56 160 ASP A C 1
ATOM 1313 O O . ASP A 1 160 ? 13.233 7.851 0.991 1.00 85.56 160 ASP A O 1
ATOM 1317 N N . SER A 1 161 ? 13.850 8.737 -0.976 1.00 80.50 161 SER A N 1
ATOM 1318 C CA . SER A 1 161 ? 14.963 7.806 -1.187 1.00 80.50 161 SER A CA 1
ATOM 1319 C C . SER A 1 161 ? 16.138 8.016 -0.234 1.00 80.50 161 SER A C 1
ATOM 1321 O O . SER A 1 161 ? 16.845 7.049 0.058 1.00 80.50 161 SER A O 1
ATOM 1323 N N . GLU A 1 162 ? 16.344 9.241 0.253 1.00 83.25 162 GLU A N 1
ATOM 1324 C CA . GLU A 1 162 ? 17.446 9.580 1.155 1.00 83.25 162 GLU A CA 1
ATOM 1325 C C . GLU A 1 162 ? 17.152 9.065 2.564 1.00 83.25 162 GLU A C 1
ATOM 1327 O O . GLU A 1 162 ? 17.955 8.339 3.157 1.00 83.25 162 GLU A O 1
ATOM 1332 N N . LYS A 1 163 ? 15.955 9.377 3.074 1.00 86.81 163 LYS A N 1
ATOM 1333 C CA . LYS A 1 163 ? 15.501 8.972 4.412 1.00 86.81 163 LYS A CA 1
ATOM 1334 C C . LYS A 1 163 ? 14.966 7.549 4.456 1.00 86.81 163 LYS A C 1
ATOM 1336 O O . LYS A 1 163 ? 14.912 6.950 5.528 1.00 86.81 163 LYS A O 1
ATOM 1341 N N . LYS A 1 164 ? 14.611 6.985 3.298 1.00 85.25 164 LYS A N 1
ATOM 1342 C CA . LYS A 1 164 ? 13.994 5.658 3.150 1.00 85.25 164 LYS A CA 1
ATOM 1343 C C . LYS A 1 164 ? 12.653 5.578 3.887 1.00 85.25 164 LYS A C 1
ATOM 1345 O O . LYS A 1 164 ? 12.374 4.589 4.568 1.00 85.25 164 LYS A O 1
ATOM 1350 N N . THR A 1 165 ? 11.853 6.631 3.751 1.00 87.69 165 THR A N 1
ATOM 1351 C CA . THR A 1 165 ? 10.538 6.807 4.383 1.00 87.69 165 THR A CA 1
ATOM 1352 C C . THR A 1 165 ? 9.477 7.142 3.341 1.00 87.69 165 THR A C 1
ATOM 1354 O O . THR A 1 165 ? 9.801 7.510 2.214 1.00 87.69 165 THR A O 1
ATOM 1357 N N . ILE A 1 166 ? 8.200 7.027 3.711 1.00 86.00 166 ILE A N 1
ATOM 1358 C CA . ILE A 1 166 ? 7.082 7.466 2.869 1.00 86.00 166 ILE A CA 1
ATOM 1359 C C . ILE A 1 166 ? 6.459 8.707 3.505 1.00 86.00 166 ILE A C 1
ATOM 1361 O O . ILE A 1 166 ? 6.101 8.680 4.681 1.00 86.00 166 ILE A O 1
ATOM 1365 N N . ASN A 1 167 ? 6.330 9.779 2.731 1.00 85.94 167 ASN A N 1
ATOM 1366 C CA . ASN A 1 167 ? 5.697 11.021 3.162 1.00 85.94 167 ASN A CA 1
ATOM 1367 C C . ASN A 1 167 ? 4.175 10.927 2.988 1.00 85.94 167 ASN A C 1
ATOM 1369 O O . ASN A 1 167 ? 3.698 10.360 1.999 1.00 85.94 167 ASN A O 1
ATOM 1373 N N . LYS A 1 168 ? 3.428 11.504 3.933 1.00 84.25 168 LYS A N 1
ATOM 1374 C CA . LYS A 1 168 ? 1.969 11.674 3.864 1.00 84.25 168 LYS A CA 1
ATOM 1375 C C . LYS A 1 168 ? 1.604 13.122 3.502 1.00 84.25 168 LYS A C 1
ATOM 1377 O O . LYS A 1 168 ? 2.451 14.004 3.650 1.00 84.25 168 LYS A O 1
ATOM 1382 N N . ILE A 1 169 ? 0.395 13.329 2.971 1.00 79.19 169 ILE A N 1
ATOM 1383 C CA . ILE A 1 169 ? -0.172 14.653 2.616 1.00 79.19 169 ILE A CA 1
ATOM 1384 C C . ILE A 1 169 ? -0.931 15.247 3.794 1.00 79.19 169 ILE A C 1
ATOM 1386 O O . ILE A 1 169 ? -1.724 14.491 4.391 1.00 79.19 169 ILE A O 1
#

pLDDT: mean 76.82, std 20.52, range [24.62, 95.88]

Radius of gyration: 20.37 Å; chains: 1; bounding box: 49×27×54 Å

Foldseek 3Di:
DDPPDPDPPDPPPDPDPD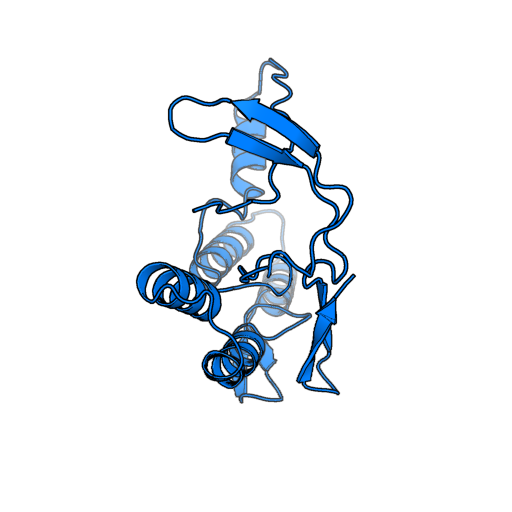DVVNVVVVVLPPLVPDLDLVVSLVSVLVVLVPDPPDDPVRNVVVNVVQFFDQPPVPRDGARDPFDRLVLQLVVVVVCLVVDDPVDPVVSVVLNVQSNSDNDQQRRDDDADPVQWAPWAWDQDDPPGTDTDTDGNQAGFDGQDSVVSDTHGD